Protein AF-A0A7J6SFS7-F1 (afdb_monomer)

pLDDT: mean 91.4, std 8.46, range [44.56, 98.5]

Foldseek 3Di:
DCVVQWDPQVCVWLVDPVQVVVVVVVQCVQWPVPDDLAPDDPDFIFGRDDWDPDVVTAAWDWHQTVPGPGTDIDGLLLVCCSTGNDPVLNVLQVVDPPDQFQFCVRDRRGNRNVRGDSDDPDD

Secondary structure (DSSP, 8-state):
-GGGGS-HHHHHHH-SHHHHHHHHHHHHHTS-TT--TTTS-SS--B--S-B-SSSS--BEEEEEPTT-SSEEEEEHHHHHHHHHS-HHHHHHHTTS-SSPPPBTTS-TTB--GGGB--S----

Organism: Perkinsus olseni (NCBI:txid32597)

Radius of gyration: 13.83 Å; Cα contacts (8 Å, |Δi|>4): 172; chains: 1; bounding box: 41×30×31 Å

Sequence (123 aa):
SWEQYVHPRAREFFQTHDRLTESLMSIARNIHYTDDPILGGDSCVYWYGDVTKDVPEQAALRLVKPGEDVESVTYVNRLLAFIFATDESFEKLMRLPKEPFKMVCGDQLCVNLKHIGAEPSYR

Structure (mmCIF, N/CA/C/O backbone):
data_AF-A0A7J6SFS7-F1
#
_entry.id   AF-A0A7J6SFS7-F1
#
loop_
_atom_site.group_PDB
_atom_site.id
_atom_site.type_symbol
_atom_site.label_atom_id
_atom_site.label_alt_id
_atom_site.label_comp_id
_atom_site.label_asym_id
_atom_site.label_entity_id
_atom_site.label_seq_id
_atom_site.pdbx_PDB_ins_code
_atom_site.Cartn_x
_atom_site.Cartn_y
_atom_site.Cartn_z
_atom_site.occupancy
_atom_site.B_iso_or_equiv
_atom_site.auth_seq_id
_atom_site.auth_comp_id
_atom_site.auth_asym_id
_atom_site.auth_atom_id
_atom_site.pdbx_PDB_model_num
ATOM 1 N N . SER A 1 1 ? -13.986 -15.834 -0.392 1.00 73.44 1 SER A N 1
ATOM 2 C CA . SER A 1 1 ? -14.204 -14.383 -0.233 1.00 73.44 1 SER A CA 1
ATOM 3 C C . SER A 1 1 ? -12.889 -13.723 0.150 1.00 73.44 1 SER A C 1
ATOM 5 O O . SER A 1 1 ? -12.086 -14.399 0.783 1.00 73.44 1 SER A O 1
ATOM 7 N N . TRP A 1 2 ? -12.626 -12.465 -0.223 1.00 81.94 2 TRP A N 1
ATOM 8 C CA . TRP A 1 2 ? -11.346 -11.790 0.063 1.00 81.94 2 TRP A CA 1
ATOM 9 C C . TRP A 1 2 ? -11.121 -11.542 1.565 1.00 81.94 2 TRP A C 1
ATOM 11 O O . TRP A 1 2 ? -9.978 -11.484 2.014 1.00 81.94 2 TRP A O 1
ATOM 21 N N . GLU A 1 3 ? -12.192 -11.479 2.367 1.00 86.56 3 GLU A N 1
ATOM 22 C CA . GLU A 1 3 ? -12.094 -11.192 3.805 1.00 86.56 3 GLU A CA 1
ATOM 23 C C . GLU A 1 3 ? -11.262 -12.223 4.573 1.00 86.56 3 GLU A C 1
ATOM 25 O O . GLU A 1 3 ? -10.700 -11.896 5.616 1.00 86.56 3 GLU A O 1
ATOM 30 N N . GLN A 1 4 ? -11.163 -13.462 4.077 1.00 88.38 4 GLN A N 1
ATOM 31 C CA . GLN A 1 4 ? -10.375 -14.524 4.713 1.00 88.38 4 GLN A CA 1
ATOM 32 C C . GLN A 1 4 ? -8.863 -14.257 4.679 1.00 88.38 4 GLN A C 1
ATOM 34 O O . GLN A 1 4 ? -8.133 -14.832 5.478 1.00 88.38 4 GLN A O 1
ATOM 39 N N . TYR A 1 5 ? -8.404 -13.388 3.773 1.00 89.50 5 TYR A N 1
ATOM 40 C CA . TYR A 1 5 ? -6.999 -12.990 3.662 1.00 89.50 5 TYR A CA 1
ATOM 41 C C . TYR A 1 5 ? -6.671 -11.761 4.517 1.00 89.50 5 TYR A C 1
ATOM 43 O O . TYR A 1 5 ? -5.504 -11.435 4.705 1.00 89.50 5 TYR A O 1
ATOM 51 N N . VAL A 1 6 ? -7.689 -11.079 5.050 1.00 93.50 6 VAL A N 1
ATOM 52 C CA . VAL A 1 6 ? -7.512 -9.916 5.923 1.00 93.50 6 VAL A CA 1
ATOM 53 C C . VAL A 1 6 ? -7.037 -10.376 7.293 1.00 93.50 6 VAL A C 1
ATOM 55 O O . VAL A 1 6 ? -7.722 -11.143 7.976 1.00 93.50 6 VAL A O 1
ATOM 58 N N . HIS A 1 7 ? -5.910 -9.831 7.734 1.00 94.88 7 HIS A N 1
ATOM 59 C CA . HIS A 1 7 ? -5.369 -10.101 9.054 1.00 94.88 7 HIS A CA 1
ATOM 60 C C . HIS A 1 7 ? -6.279 -9.550 10.175 1.00 94.88 7 HIS A C 1
ATOM 62 O O . HIS A 1 7 ? -6.796 -8.434 10.039 1.00 94.88 7 HIS A O 1
ATOM 68 N N . PRO A 1 8 ? -6.441 -10.245 11.324 1.00 93.75 8 PRO A N 1
ATOM 69 C CA . PRO A 1 8 ? -7.231 -9.754 12.461 1.00 93.75 8 PRO A CA 1
ATOM 70 C C . PRO A 1 8 ? -6.897 -8.318 12.894 1.00 93.75 8 PRO A C 1
ATOM 72 O O . PRO A 1 8 ? -7.808 -7.515 13.088 1.00 93.75 8 PRO A O 1
ATOM 75 N N . ARG A 1 9 ? -5.604 -7.953 12.907 1.00 94.25 9 ARG A N 1
ATOM 76 C CA . ARG A 1 9 ? -5.127 -6.586 13.219 1.00 94.25 9 ARG A CA 1
ATOM 77 C C . ARG A 1 9 ? -5.791 -5.495 12.377 1.00 94.25 9 ARG A C 1
ATOM 79 O O . ARG A 1 9 ? -6.046 -4.400 12.865 1.00 94.25 9 ARG A O 1
ATOM 86 N N . ALA A 1 10 ? -6.077 -5.786 11.108 1.00 93.56 10 ALA A N 1
ATOM 87 C CA . ALA A 1 10 ? -6.728 -4.828 10.232 1.00 93.56 10 ALA A CA 1
ATOM 88 C C . ALA A 1 10 ? -8.207 -4.686 10.580 1.00 93.56 10 ALA A C 1
ATOM 90 O O . ALA A 1 10 ? -8.716 -3.573 10.606 1.00 93.56 10 ALA A O 1
ATOM 91 N N . ARG A 1 11 ? -8.892 -5.782 10.922 1.00 91.38 11 ARG A N 1
ATOM 92 C CA . ARG A 1 11 ? -10.296 -5.725 11.359 1.00 91.38 11 ARG A CA 1
ATOM 93 C C . ARG A 1 11 ? -10.448 -4.912 12.645 1.00 91.38 11 ARG A C 1
ATOM 95 O O . ARG A 1 11 ? -11.357 -4.094 12.737 1.00 91.38 11 ARG A O 1
ATOM 102 N N . GLU A 1 12 ? -9.531 -5.093 13.593 1.00 91.25 12 GLU A N 1
ATOM 103 C CA . GLU A 1 12 ? -9.484 -4.312 14.835 1.00 91.25 12 GLU A CA 1
ATOM 104 C C . GLU A 1 12 ? -9.223 -2.826 14.569 1.00 91.25 12 GLU A C 1
ATOM 106 O O . GLU A 1 12 ? -9.891 -1.969 15.144 1.00 91.25 12 GLU A O 1
ATOM 111 N N . PHE A 1 13 ? -8.297 -2.516 13.658 1.00 90.81 13 PHE A N 1
ATOM 112 C CA . PHE A 1 13 ? -7.984 -1.140 13.285 1.00 90.81 13 PHE A CA 1
ATOM 113 C C . PHE A 1 13 ? -9.146 -0.463 12.559 1.00 90.81 13 PHE A C 1
ATOM 115 O O . PHE A 1 13 ? -9.601 0.584 12.993 1.00 90.81 13 PHE A O 1
ATOM 122 N N . PHE A 1 14 ? -9.675 -1.045 11.483 1.00 90.94 14 PHE A N 1
ATOM 123 C CA . PHE A 1 14 ? -10.733 -0.401 10.698 1.00 90.94 14 PHE A CA 1
ATOM 124 C C . PHE A 1 14 ? -12.087 -0.350 11.412 1.00 90.94 14 PHE A C 1
ATOM 126 O O . PHE A 1 14 ? -12.927 0.462 11.025 1.00 90.94 14 PHE A O 1
ATOM 133 N N . GLN A 1 15 ? -12.278 -1.159 12.464 1.00 87.50 15 GLN A N 1
ATOM 134 C CA . GLN A 1 15 ? -13.473 -1.275 13.314 1.00 87.50 15 GLN A CA 1
ATOM 135 C C . GLN A 1 15 ? -14.724 -1.800 12.597 1.00 87.50 15 GLN A C 1
ATOM 137 O O . GLN A 1 15 ? -15.460 -2.605 13.163 1.00 87.50 15 GLN A O 1
ATOM 142 N N . THR A 1 16 ? -14.974 -1.370 11.359 1.00 89.06 16 THR A N 1
ATOM 143 C CA . THR A 1 16 ? -16.116 -1.779 10.540 1.00 89.06 16 THR A CA 1
ATOM 144 C C . THR A 1 16 ? -15.661 -2.360 9.206 1.00 89.06 16 THR A C 1
ATOM 146 O O . THR A 1 16 ? -14.617 -2.000 8.656 1.00 89.06 16 THR A O 1
ATOM 149 N N . HIS A 1 17 ? -16.474 -3.272 8.671 1.00 90.38 17 HIS A N 1
ATOM 150 C CA . HIS A 1 17 ? -16.242 -3.869 7.358 1.00 90.38 17 HIS A CA 1
ATOM 151 C C . HIS A 1 17 ? -16.254 -2.814 6.241 1.00 90.38 17 HIS A C 1
ATOM 153 O O . HIS A 1 17 ? -15.412 -2.872 5.346 1.00 90.38 17 HIS A O 1
ATOM 159 N N . ASP A 1 18 ? -17.145 -1.824 6.329 1.00 91.12 18 ASP A N 1
ATOM 160 C CA . ASP A 1 18 ? -17.287 -0.776 5.315 1.00 91.12 18 ASP A CA 1
ATOM 161 C C . ASP A 1 18 ? -16.020 0.078 5.197 1.00 91.12 18 ASP A C 1
ATOM 163 O O . ASP A 1 18 ? -15.523 0.270 4.094 1.00 91.12 18 ASP A O 1
ATOM 167 N N . ARG A 1 19 ? -15.406 0.486 6.317 1.00 90.19 19 ARG A N 1
ATOM 168 C CA . ARG A 1 19 ? -14.167 1.290 6.304 1.00 90.19 19 ARG A CA 1
ATOM 169 C C . ARG A 1 19 ? -12.979 0.551 5.689 1.00 90.19 19 ARG A C 1
ATOM 171 O O . ARG A 1 19 ? -12.191 1.132 4.936 1.00 90.19 19 ARG A O 1
ATOM 178 N N . LEU A 1 20 ? -12.838 -0.739 6.004 1.00 92.69 20 LEU A N 1
ATOM 179 C CA . LEU A 1 20 ? -11.826 -1.587 5.373 1.00 92.69 20 LEU A CA 1
ATOM 180 C C . LEU A 1 20 ? -12.105 -1.719 3.871 1.00 92.69 20 LEU A C 1
ATOM 182 O O . LEU A 1 20 ? -11.198 -1.568 3.056 1.00 92.69 20 LEU A O 1
ATOM 186 N N . THR A 1 21 ? -13.361 -1.970 3.510 1.00 93.06 21 THR A N 1
ATOM 187 C CA . THR A 1 21 ? -13.789 -2.142 2.120 1.00 93.06 21 THR A CA 1
ATOM 188 C C . THR A 1 21 ? -13.568 -0.875 1.303 1.00 93.06 21 THR A C 1
ATOM 190 O O . THR A 1 21 ? -13.026 -0.958 0.208 1.00 93.06 21 THR A O 1
ATOM 193 N N . GLU A 1 22 ? -13.888 0.303 1.834 1.00 91.62 22 GLU A N 1
ATOM 194 C CA . GLU A 1 22 ? -13.616 1.597 1.198 1.00 91.62 22 GLU A CA 1
ATOM 195 C C . GLU A 1 22 ? -12.120 1.796 0.931 1.00 91.62 22 GLU A C 1
ATOM 197 O O . GLU A 1 22 ? -11.732 2.202 -0.167 1.00 91.62 22 GLU A O 1
ATOM 202 N N . SER A 1 23 ? -11.272 1.435 1.899 1.00 91.62 23 SER A N 1
ATOM 203 C CA . SER A 1 23 ? -9.814 1.509 1.750 1.00 91.62 23 SER A CA 1
ATOM 204 C C . SER A 1 23 ? -9.311 0.573 0.646 1.00 91.62 23 SER A C 1
ATOM 206 O O . SER A 1 23 ? -8.511 0.976 -0.197 1.00 91.62 23 SER A O 1
ATOM 208 N N . LEU A 1 24 ? -9.817 -0.663 0.596 1.00 94.25 24 LEU A N 1
ATOM 209 C CA . LEU A 1 24 ? -9.464 -1.631 -0.446 1.00 94.25 24 LEU A CA 1
ATOM 210 C C . LEU A 1 24 ? -10.015 -1.237 -1.821 1.00 94.25 24 LEU A C 1
ATOM 212 O O . LEU A 1 24 ? -9.323 -1.393 -2.823 1.00 94.25 24 LEU A O 1
ATOM 216 N N . MET A 1 25 ? -11.221 -0.669 -1.880 1.00 94.38 25 MET A N 1
ATOM 217 C CA . MET A 1 25 ? -11.795 -0.122 -3.109 1.00 94.38 25 MET A CA 1
ATOM 218 C C . MET A 1 25 ? -10.978 1.057 -3.633 1.00 94.38 25 MET A C 1
ATOM 220 O O . MET A 1 25 ? -10.813 1.186 -4.844 1.00 94.38 25 MET A O 1
ATOM 224 N N . SER A 1 26 ? -10.454 1.910 -2.748 1.00 94.06 26 SER A N 1
ATOM 225 C CA . SER A 1 26 ? -9.540 2.988 -3.134 1.00 94.06 26 SER A CA 1
ATOM 226 C C . SER A 1 26 ? -8.283 2.435 -3.807 1.00 94.06 26 SER A C 1
ATOM 228 O O . SER A 1 26 ? -7.879 2.939 -4.854 1.00 94.06 26 SER A O 1
ATOM 230 N N . ILE A 1 27 ? -7.720 1.339 -3.280 1.00 95.88 27 ILE A N 1
ATOM 231 C CA . ILE A 1 27 ? -6.575 0.671 -3.909 1.00 95.88 27 ILE A CA 1
ATOM 232 C C . ILE A 1 27 ? -6.965 0.089 -5.274 1.00 95.88 27 ILE A C 1
ATOM 234 O O . ILE A 1 27 ? -6.322 0.387 -6.277 1.00 95.88 27 ILE A O 1
ATOM 238 N N . ALA A 1 28 ? -8.047 -0.691 -5.327 1.00 96.00 28 ALA A N 1
ATOM 239 C CA . ALA A 1 28 ? -8.488 -1.385 -6.537 1.00 96.00 28 ALA A CA 1
ATOM 240 C C . ALA A 1 28 ? -8.832 -0.436 -7.702 1.00 96.00 28 ALA A C 1
ATOM 242 O O 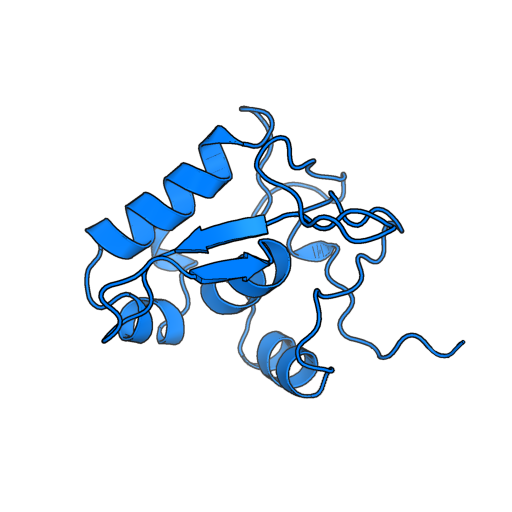. ALA A 1 28 ? -8.640 -0.788 -8.860 1.00 96.00 28 ALA A O 1
ATOM 243 N N . ARG A 1 29 ? -9.325 0.776 -7.413 1.00 97.12 29 ARG A N 1
ATOM 244 C CA . ARG A 1 29 ? -9.642 1.792 -8.437 1.00 97.12 29 ARG A CA 1
ATOM 245 C C . ARG A 1 29 ? -8.412 2.437 -9.074 1.00 97.12 29 ARG A C 1
ATOM 247 O O . ARG A 1 29 ? -8.546 3.055 -10.123 1.00 97.12 29 ARG A O 1
ATOM 254 N N . ASN A 1 30 ? -7.254 2.327 -8.433 1.00 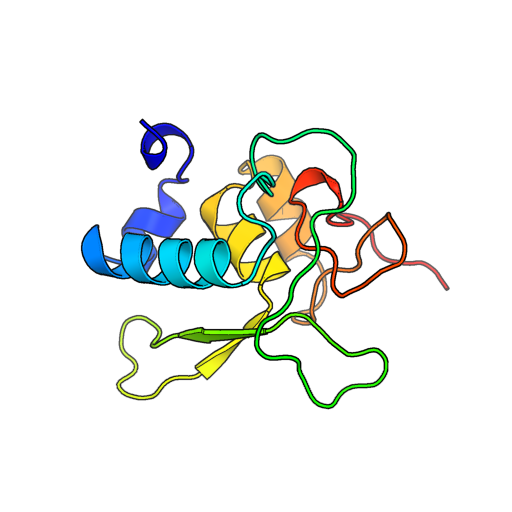98.00 30 ASN A N 1
ATOM 255 C CA . ASN A 1 30 ? -6.027 3.030 -8.804 1.00 98.00 30 ASN A CA 1
ATOM 256 C C . ASN A 1 30 ? -4.909 2.067 -9.239 1.00 98.00 30 ASN A C 1
ATOM 258 O O . ASN A 1 30 ? -3.733 2.424 -9.223 1.00 98.00 30 ASN A O 1
ATOM 262 N N . ILE A 1 31 ? -5.279 0.853 -9.637 1.00 98.19 31 ILE A N 1
ATOM 263 C CA . ILE A 1 31 ? -4.418 -0.135 -10.294 1.00 98.19 31 ILE A CA 1
ATOM 264 C C . ILE A 1 31 ? -5.098 -0.593 -11.590 1.00 98.19 31 ILE A C 1
ATOM 266 O O . ILE A 1 31 ? -6.261 -0.261 -11.841 1.00 98.19 31 ILE A O 1
ATOM 270 N N . HIS A 1 32 ? -4.401 -1.358 -12.429 1.00 97.62 32 HIS A N 1
ATOM 271 C CA . HIS A 1 32 ? -5.041 -1.937 -13.606 1.00 97.62 32 HIS A CA 1
ATOM 272 C C . HIS A 1 32 ? -6.104 -2.973 -13.189 1.00 97.62 32 HIS A C 1
ATOM 274 O O . HIS A 1 32 ? -5.892 -3.764 -12.276 1.00 97.62 32 HIS A O 1
ATOM 280 N N . TYR A 1 33 ? -7.252 -2.997 -13.872 1.00 95.44 33 TYR A N 1
ATOM 281 C CA . TYR A 1 33 ? -8.430 -3.789 -13.470 1.00 95.44 33 TYR A CA 1
ATOM 282 C C . TYR A 1 33 ? -8.229 -5.315 -13.506 1.00 95.44 33 TYR A C 1
ATOM 284 O O . TYR A 1 33 ? -9.057 -6.056 -12.978 1.00 95.44 33 TYR A O 1
ATOM 292 N N . THR A 1 34 ? -7.172 -5.789 -14.168 1.00 95.31 34 THR A N 1
ATOM 293 C CA . THR A 1 34 ? -6.785 -7.209 -14.204 1.00 95.31 34 THR A CA 1
ATOM 294 C C . THR A 1 34 ? -5.725 -7.569 -13.173 1.00 95.31 34 THR A C 1
ATOM 296 O O . THR A 1 34 ? -5.402 -8.747 -13.038 1.00 95.31 34 THR A O 1
ATOM 299 N N . ASP A 1 35 ? -5.141 -6.576 -12.508 1.00 97.19 35 ASP A N 1
ATOM 300 C CA . ASP A 1 35 ? -4.041 -6.792 -11.584 1.00 97.19 35 ASP A CA 1
ATOM 301 C C . ASP A 1 35 ? -4.571 -7.088 -10.184 1.00 97.19 35 ASP A C 1
ATOM 303 O O . ASP A 1 35 ? -5.568 -6.527 -9.729 1.00 97.19 35 ASP A O 1
ATOM 307 N N . ASP A 1 36 ? -3.854 -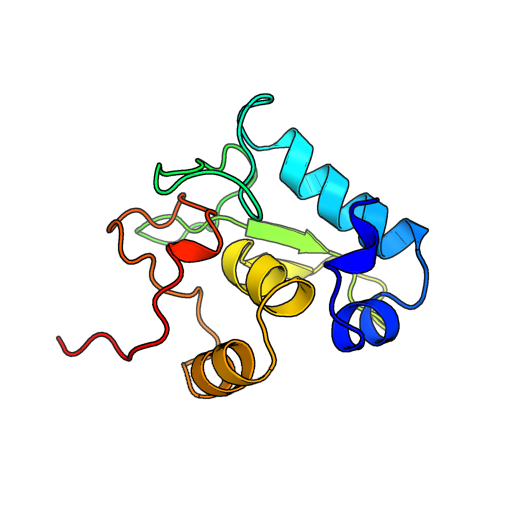7.956 -9.478 1.00 95.88 36 ASP A N 1
ATOM 308 C CA . ASP A 1 36 ? -4.114 -8.272 -8.080 1.00 95.88 36 ASP A CA 1
ATOM 309 C C . ASP A 1 36 ? -2.808 -8.095 -7.287 1.00 95.88 36 ASP A C 1
ATOM 311 O O . ASP A 1 36 ? -1.876 -8.888 -7.455 1.00 95.88 36 ASP A O 1
ATOM 315 N N . PRO A 1 37 ? -2.697 -7.067 -6.424 1.00 96.56 37 PRO A N 1
ATOM 316 C CA . PRO A 1 37 ? -1.483 -6.804 -5.660 1.00 96.56 37 PRO A CA 1
ATOM 317 C C . PRO A 1 37 ? -1.283 -7.770 -4.485 1.00 96.56 37 PRO A C 1
ATOM 319 O O . PRO A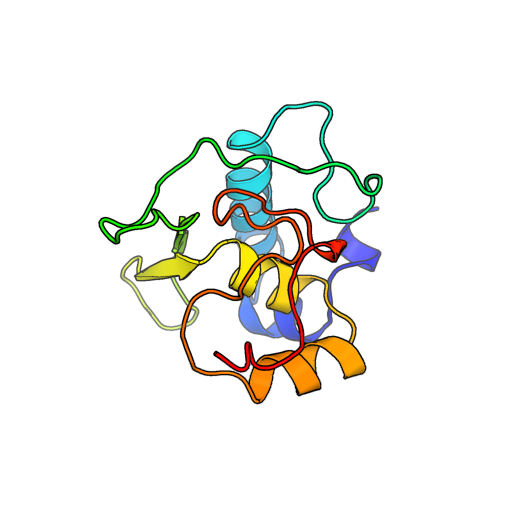 1 37 ? -0.263 -7.680 -3.806 1.00 96.56 37 PRO A O 1
ATOM 322 N N . ILE A 1 38 ? -2.241 -8.659 -4.204 1.00 95.12 38 ILE A N 1
ATOM 323 C CA . ILE A 1 38 ? -2.252 -9.547 -3.035 1.00 95.12 38 ILE A CA 1
ATOM 324 C C . ILE A 1 38 ? -2.052 -10.999 -3.477 1.00 95.12 38 ILE A C 1
ATOM 326 O O . ILE A 1 38 ? -1.136 -11.672 -3.005 1.00 95.12 38 ILE A O 1
ATOM 330 N N . LEU A 1 39 ? -2.913 -11.486 -4.374 1.00 93.44 39 LEU A N 1
ATOM 331 C CA . LEU A 1 39 ? -2.952 -12.878 -4.837 1.00 93.44 39 LEU A CA 1
ATOM 332 C C . LEU A 1 39 ? -2.437 -13.054 -6.270 1.00 93.44 39 LEU A C 1
ATOM 334 O O . LEU A 1 39 ? -2.388 -14.182 -6.762 1.00 93.44 39 LEU A O 1
ATOM 338 N N . GLY A 1 40 ? -2.049 -11.964 -6.936 1.00 90.38 40 GLY A N 1
ATOM 339 C CA . GLY A 1 40 ? -1.517 -11.999 -8.291 1.00 90.38 40 GLY A CA 1
ATOM 340 C C . GLY A 1 40 ? -0.153 -12.685 -8.415 1.00 90.38 40 GLY A C 1
ATOM 341 O O . GLY A 1 40 ? 0.417 -13.251 -7.471 1.00 90.38 40 GLY A O 1
ATOM 342 N N . GLY A 1 41 ? 0.374 -12.646 -9.637 1.00 92.38 41 GLY A N 1
ATOM 343 C CA . GLY A 1 41 ? 1.686 -13.195 -9.972 1.00 92.38 41 GLY A CA 1
ATOM 344 C C . GLY A 1 41 ? 2.856 -12.375 -9.419 1.00 92.38 41 GLY A C 1
ATOM 345 O O . GLY A 1 41 ? 2.696 -11.490 -8.581 1.00 92.38 41 GLY A O 1
ATOM 346 N N . ASP A 1 42 ? 4.046 -12.662 -9.941 1.00 94.19 42 ASP A N 1
ATOM 347 C CA . ASP A 1 42 ? 5.297 -11.978 -9.574 1.00 94.19 42 ASP A CA 1
ATOM 348 C C . ASP A 1 42 ? 5.610 -10.797 -10.518 1.00 94.19 42 ASP A C 1
ATOM 350 O O . ASP A 1 42 ? 6.736 -10.316 -10.619 1.00 94.19 42 ASP A O 1
ATOM 354 N N . SER A 1 43 ? 4.611 -10.342 -11.277 1.00 97.06 43 SER A N 1
ATOM 355 C CA . SER A 1 43 ? 4.704 -9.126 -12.084 1.00 97.06 43 SER A CA 1
ATOM 356 C C . SER A 1 43 ? 4.429 -7.894 -11.221 1.00 97.06 43 SER A C 1
ATOM 358 O O . SER A 1 43 ? 3.690 -7.954 -10.236 1.00 97.06 43 SER A O 1
ATOM 360 N N . CYS A 1 44 ? 5.028 -6.757 -11.583 1.00 98.25 44 CYS A N 1
ATOM 361 C CA . CYS A 1 44 ? 4.709 -5.488 -10.936 1.00 98.25 44 CYS A CA 1
ATOM 362 C C . CYS A 1 44 ? 3.222 -5.161 -11.102 1.00 98.25 44 CYS A C 1
ATOM 364 O O . CYS A 1 44 ? 2.663 -5.351 -12.178 1.00 98.25 44 CYS A O 1
ATOM 366 N N . VAL A 1 45 ? 2.624 -4.626 -10.039 1.00 98.50 45 VAL A N 1
ATOM 367 C CA . VAL A 1 45 ? 1.283 -4.035 -10.060 1.00 98.50 45 VAL A CA 1
ATOM 368 C C . VAL A 1 45 ? 1.465 -2.549 -9.828 1.00 98.50 45 VAL A C 1
ATOM 370 O O . VAL A 1 45 ? 1.963 -2.165 -8.770 1.00 98.50 45 VAL A O 1
ATOM 373 N N . TYR A 1 46 ? 1.137 -1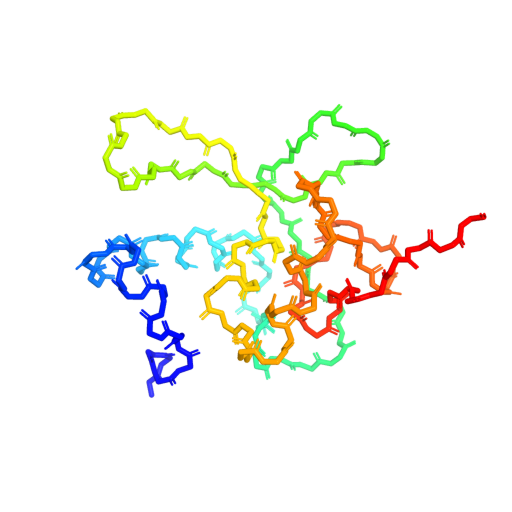.730 -10.821 1.00 98.25 46 TYR A N 1
ATOM 374 C CA . TYR A 1 46 ? 1.452 -0.305 -10.799 1.00 98.25 46 TYR A CA 1
ATOM 375 C C . TYR A 1 46 ? 0.319 0.529 -10.212 1.00 98.25 46 TYR A C 1
ATOM 377 O O . TYR A 1 46 ? -0.857 0.314 -10.501 1.00 98.25 46 TYR A O 1
ATOM 385 N N . TRP A 1 47 ? 0.710 1.497 -9.391 1.00 98.38 47 TRP A N 1
ATOM 386 C CA . TRP A 1 47 ? -0.156 2.518 -8.829 1.00 98.38 47 TRP A CA 1
ATOM 387 C C . TRP A 1 47 ? -0.357 3.681 -9.801 1.00 98.38 47 TRP A C 1
ATOM 389 O O . TRP A 1 47 ? 0.608 4.211 -10.350 1.00 98.38 47 TRP A O 1
ATOM 399 N N . TYR A 1 48 ? -1.606 4.115 -9.950 1.00 97.94 48 TYR A N 1
ATOM 400 C CA . TYR A 1 48 ? -2.016 5.237 -10.802 1.00 97.94 48 TYR A CA 1
ATOM 401 C C . TYR A 1 48 ? -2.787 6.325 -10.039 1.00 97.94 48 TYR A C 1
ATOM 403 O O . TYR A 1 48 ? -3.375 7.210 -10.658 1.00 97.94 48 TYR A O 1
ATOM 411 N N . GLY A 1 49 ? -2.822 6.242 -8.707 1.00 96.69 49 GLY A N 1
ATOM 412 C CA . GLY A 1 49 ? -3.478 7.226 -7.847 1.00 96.69 49 GLY A CA 1
ATOM 413 C C . GLY A 1 49 ? -2.523 8.308 -7.339 1.00 96.69 49 GLY A C 1
ATOM 414 O O . GLY A 1 49 ? -1.499 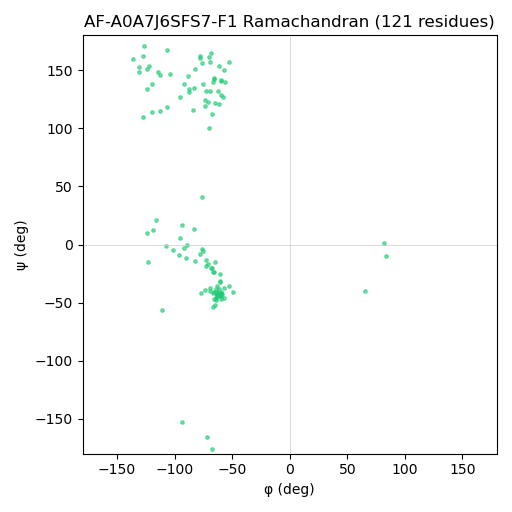8.604 -7.952 1.00 96.69 49 GLY A O 1
ATOM 415 N N . ASP A 1 50 ? -2.844 8.873 -6.174 1.00 96.62 50 ASP A N 1
ATOM 416 C CA . ASP A 1 50 ? -2.045 9.928 -5.544 1.00 96.62 50 ASP A CA 1
ATOM 417 C C . ASP A 1 50 ? -0.610 9.474 -5.235 1.00 96.62 50 ASP A C 1
ATOM 419 O O . ASP A 1 50 ? -0.364 8.361 -4.765 1.00 96.62 50 ASP A O 1
ATOM 423 N N . VAL A 1 51 ? 0.349 10.375 -5.429 1.00 97.06 51 VAL A N 1
ATOM 424 C CA . VAL A 1 51 ? 1.753 10.161 -5.069 1.00 97.06 51 VAL A CA 1
ATOM 425 C C . VAL A 1 51 ? 2.235 11.228 -4.094 1.00 97.06 51 VAL A C 1
ATOM 427 O O . VAL A 1 51 ? 1.708 12.345 -4.050 1.00 97.06 51 VAL A O 1
ATOM 430 N N . THR A 1 52 ? 3.243 10.902 -3.285 1.00 94.44 52 THR A N 1
ATOM 431 C CA . THR A 1 52 ? 3.939 11.936 -2.510 1.00 94.44 52 THR A CA 1
ATOM 432 C C . THR A 1 52 ? 4.781 12.833 -3.413 1.00 94.44 52 THR A C 1
ATOM 434 O O . THR A 1 52 ? 5.116 12.479 -4.538 1.00 94.44 52 THR A O 1
ATOM 437 N N . LYS A 1 53 ? 5.151 14.013 -2.903 1.00 91.31 53 LYS A N 1
ATOM 438 C CA . LYS A 1 53 ? 6.014 14.979 -3.608 1.00 91.31 53 LYS A CA 1
ATOM 439 C C . LYS A 1 53 ? 7.514 14.674 -3.457 1.00 91.31 53 LYS A C 1
ATOM 441 O O . LYS A 1 53 ? 8.339 15.549 -3.714 1.00 91.31 53 LYS A O 1
ATOM 446 N N . ASP A 1 54 ? 7.857 13.481 -2.980 1.00 88.56 54 ASP A N 1
ATOM 447 C CA . ASP A 1 54 ? 9.242 13.050 -2.793 1.00 88.56 54 ASP A CA 1
ATOM 448 C C . ASP A 1 54 ? 9.872 12.639 -4.130 1.00 88.56 54 ASP A C 1
ATOM 450 O O . ASP A 1 54 ? 9.175 12.365 -5.105 1.00 88.56 54 ASP A O 1
ATOM 454 N N . VAL A 1 55 ? 11.205 12.571 -4.175 1.00 84.12 55 VAL A N 1
ATOM 455 C CA . VAL A 1 55 ? 11.947 12.036 -5.325 1.00 84.12 55 VAL A CA 1
ATOM 456 C C . VAL A 1 55 ? 12.778 10.833 -4.858 1.00 84.12 55 VAL A C 1
ATOM 458 O O . VAL A 1 55 ? 13.718 11.019 -4.080 1.00 84.12 55 VAL A O 1
ATOM 461 N N . PRO A 1 56 ? 12.485 9.600 -5.317 1.00 89.38 56 PRO A N 1
ATOM 462 C CA . PRO A 1 56 ? 11.386 9.232 -6.217 1.00 89.38 56 PRO A CA 1
ATOM 463 C C . PRO A 1 56 ? 10.007 9.357 -5.551 1.00 89.38 56 PRO A C 1
ATOM 465 O O . PRO A 1 56 ? 9.896 9.256 -4.327 1.00 89.38 56 PRO A O 1
ATOM 468 N N . GLU A 1 57 ? 8.971 9.519 -6.375 1.00 95.25 57 GLU A N 1
ATOM 469 C CA . GLU A 1 57 ? 7.567 9.520 -5.950 1.00 95.25 57 GLU A CA 1
ATOM 470 C C . GLU A 1 57 ? 7.200 8.213 -5.227 1.00 95.25 57 GLU A C 1
ATOM 472 O O . GLU A 1 57 ? 7.777 7.154 -5.490 1.00 95.25 57 GLU A O 1
ATOM 477 N N . GLN A 1 58 ? 6.246 8.288 -4.296 1.00 96.94 58 GLN A N 1
ATOM 478 C CA . GLN A 1 58 ? 5.786 7.148 -3.495 1.00 96.94 58 GLN A CA 1
ATOM 479 C C . GLN A 1 58 ? 4.278 6.976 -3.646 1.00 96.94 58 GLN A C 1
ATOM 481 O O . GLN A 1 58 ? 3.542 7.953 -3.503 1.00 96.94 58 GLN A O 1
ATOM 486 N N . ALA A 1 59 ? 3.811 5.743 -3.864 1.00 97.56 59 ALA A N 1
ATOM 487 C CA . ALA A 1 59 ? 2.382 5.439 -3.917 1.00 97.56 59 ALA A CA 1
ATOM 488 C C . ALA A 1 59 ? 1.698 5.768 -2.579 1.00 97.56 59 ALA A C 1
ATOM 490 O O . ALA A 1 59 ? 2.049 5.212 -1.528 1.00 97.56 59 ALA A O 1
ATOM 491 N N . ALA A 1 60 ? 0.705 6.655 -2.616 1.00 96.69 60 ALA A N 1
ATOM 492 C CA . ALA A 1 60 ? 0.053 7.192 -1.433 1.00 96.69 60 ALA A CA 1
ATOM 493 C C . ALA A 1 60 ? -1.476 7.123 -1.530 1.00 96.69 60 ALA A C 1
ATOM 495 O O . ALA A 1 60 ? -2.059 7.164 -2.608 1.00 96.69 60 ALA A O 1
ATOM 496 N N . LEU A 1 61 ? -2.137 7.048 -0.377 1.00 94.25 61 LEU A N 1
ATOM 497 C CA . LEU A 1 61 ? -3.577 7.255 -0.269 1.00 94.25 61 LEU A CA 1
ATOM 498 C C . LEU A 1 61 ? -3.901 8.126 0.943 1.00 94.25 61 LEU A C 1
ATOM 500 O O . LEU A 1 61 ? -3.123 8.216 1.896 1.00 94.25 61 LEU A O 1
ATOM 504 N N . ARG A 1 62 ? -5.085 8.725 0.925 1.00 91.06 62 ARG A N 1
ATOM 505 C CA . ARG A 1 62 ? -5.657 9.422 2.074 1.00 91.06 62 ARG A CA 1
ATOM 506 C C . ARG A 1 62 ? -6.575 8.463 2.820 1.00 91.06 62 ARG A C 1
ATOM 508 O O . ARG A 1 62 ? -7.447 7.856 2.204 1.00 91.06 62 ARG A O 1
ATOM 515 N N . LEU A 1 63 ? -6.365 8.307 4.126 1.00 86.56 63 LEU A N 1
ATOM 516 C CA . LEU A 1 63 ? -7.319 7.625 4.999 1.00 86.56 63 LEU A CA 1
ATOM 517 C C . LEU A 1 63 ? -7.609 8.457 6.240 1.00 86.56 63 LEU A C 1
ATOM 519 O O . LEU A 1 63 ? -6.720 9.112 6.779 1.00 86.56 63 LEU A O 1
ATOM 523 N N . VAL A 1 64 ? -8.826 8.340 6.755 1.00 84.31 64 VAL A N 1
ATOM 524 C CA . VAL A 1 64 ? -9.142 8.762 8.120 1.00 84.31 64 VAL A CA 1
ATOM 525 C C . VAL A 1 64 ? -8.771 7.615 9.054 1.00 84.31 64 VAL A C 1
ATOM 527 O O . VAL A 1 64 ? -9.323 6.516 8.945 1.00 84.31 64 VAL A O 1
ATOM 530 N N . LYS A 1 65 ? -7.799 7.828 9.945 1.00 78.88 65 LYS A N 1
ATOM 531 C CA . LYS A 1 65 ? -7.423 6.794 10.915 1.00 78.88 65 LYS A CA 1
ATOM 532 C C . LYS A 1 65 ? -8.465 6.709 12.036 1.00 78.88 65 LYS A C 1
ATOM 534 O O . LYS A 1 65 ? -9.159 7.683 12.318 1.00 78.88 65 LYS A O 1
ATOM 539 N N . PRO A 1 66 ? -8.574 5.561 12.717 1.00 77.81 66 PRO A N 1
ATOM 540 C CA . PRO A 1 66 ? -9.473 5.412 13.854 1.00 77.81 66 PRO A CA 1
ATOM 541 C C . PRO A 1 66 ? -9.156 6.436 14.947 1.00 77.81 66 PRO A C 1
ATOM 543 O O . PRO A 1 66 ? -8.019 6.523 15.405 1.00 77.81 66 PRO A O 1
ATOM 546 N N . GLY A 1 67 ? -10.169 7.191 15.372 1.00 80.50 67 GLY A N 1
ATOM 547 C CA . GLY A 1 67 ? -10.021 8.252 16.373 1.00 80.50 67 GLY A CA 1
ATOM 548 C C . GLY A 1 67 ? -9.514 9.589 15.822 1.00 80.50 67 GLY A C 1
ATOM 549 O O . GLY A 1 67 ? -9.348 10.522 16.601 1.00 80.50 67 GLY A O 1
ATOM 550 N N . GLU A 1 68 ? -9.287 9.695 14.511 1.00 82.88 68 GLU A N 1
ATOM 551 C CA . GLU A 1 68 ? -9.022 10.956 13.819 1.00 82.88 68 GLU A CA 1
ATOM 552 C C . GLU A 1 68 ? -10.274 11.390 13.037 1.00 82.88 68 GLU A C 1
ATOM 554 O O . GLU A 1 68 ? -11.011 10.552 12.520 1.00 82.88 68 GLU A O 1
ATOM 559 N N . ASP A 1 69 ? -10.496 12.701 12.929 1.00 80.88 69 ASP A N 1
ATOM 560 C CA . ASP A 1 69 ? -11.572 13.289 12.108 1.00 80.88 69 ASP A CA 1
ATOM 561 C C . ASP A 1 69 ? -11.055 13.828 10.763 1.00 80.88 69 ASP A C 1
ATOM 563 O O . ASP A 1 69 ? -11.822 14.302 9.925 1.00 80.88 69 ASP A O 1
ATOM 567 N N . VAL A 1 70 ? -9.736 13.789 10.560 1.00 83.06 70 VAL A N 1
ATOM 568 C CA . VAL A 1 70 ? -9.057 14.363 9.397 1.00 83.06 70 VAL A CA 1
ATOM 569 C C . VAL A 1 70 ? -8.331 13.259 8.644 1.00 83.06 70 VAL A C 1
ATOM 571 O O . VAL A 1 70 ? -7.691 12.394 9.240 1.00 83.06 70 VAL A O 1
ATOM 574 N N . GLU A 1 71 ? -8.410 13.303 7.318 1.00 85.19 71 GLU A N 1
ATOM 575 C CA . GLU A 1 71 ? -7.623 12.419 6.467 1.00 85.19 71 GLU A CA 1
ATOM 576 C C . GLU A 1 71 ? -6.120 12.658 6.654 1.00 85.19 71 GLU A C 1
ATOM 578 O O . GLU A 1 71 ? -5.628 13.785 6.557 1.00 85.19 71 GLU A O 1
ATOM 583 N N . SER A 1 72 ? -5.372 11.574 6.838 1.00 88.38 72 SER A N 1
ATOM 584 C CA . SER A 1 72 ? -3.917 11.567 6.784 1.00 88.38 72 SER A CA 1
ATOM 585 C C . SER A 1 72 ? -3.421 10.775 5.577 1.00 88.38 72 SER A C 1
ATOM 587 O O . SER A 1 72 ? -4.022 9.790 5.143 1.00 88.38 72 SER A O 1
ATOM 589 N N . VAL A 1 73 ? -2.300 11.226 5.014 1.00 91.06 73 VAL A N 1
ATOM 590 C CA . VAL A 1 73 ? -1.607 10.500 3.947 1.00 91.06 73 VAL A CA 1
ATOM 591 C C . VAL A 1 73 ? -0.934 9.268 4.550 1.00 91.06 73 VAL A C 1
ATOM 593 O O . VAL A 1 73 ? -0.234 9.361 5.561 1.00 91.06 73 VAL A O 1
ATOM 596 N N . THR A 1 74 ? -1.125 8.114 3.920 1.00 92.94 74 THR A N 1
ATOM 597 C CA . THR A 1 74 ? -0.370 6.889 4.192 1.00 92.94 74 THR A CA 1
ATOM 598 C C . THR A 1 74 ? 0.212 6.326 2.901 1.00 92.94 74 THR A C 1
ATOM 600 O O . THR A 1 74 ? -0.248 6.644 1.805 1.00 92.94 74 THR A O 1
ATOM 603 N N . TYR A 1 75 ? 1.203 5.450 3.031 1.00 95.75 75 TYR A N 1
ATOM 604 C CA . TYR A 1 75 ? 1.812 4.753 1.902 1.00 95.75 75 TYR A CA 1
ATOM 605 C C . TYR A 1 75 ? 1.043 3.472 1.585 1.00 95.75 75 TYR A C 1
ATOM 607 O O . TYR A 1 75 ? 0.747 2.682 2.489 1.00 95.75 75 TYR A O 1
ATOM 615 N N . VAL A 1 76 ? 0.761 3.237 0.302 1.00 97.06 76 VAL A N 1
ATOM 616 C CA . VAL A 1 76 ? -0.034 2.081 -0.146 1.00 97.06 76 VAL A CA 1
ATOM 617 C C . VAL A 1 76 ? 0.648 0.766 0.239 1.00 97.06 76 VAL A C 1
ATOM 619 O O . VAL A 1 76 ? -0.001 -0.129 0.778 1.00 97.06 76 VAL A O 1
ATOM 622 N N . ASN A 1 77 ? 1.970 0.665 0.065 1.00 96.81 77 ASN A N 1
ATOM 623 C CA . ASN A 1 77 ? 2.716 -0.543 0.429 1.00 96.81 77 ASN A CA 1
ATOM 624 C C . ASN A 1 77 ? 2.670 -0.846 1.940 1.00 96.81 77 ASN A C 1
ATOM 626 O O . ASN A 1 77 ? 2.543 -2.004 2.337 1.00 96.81 77 ASN A O 1
ATOM 630 N N . ARG A 1 78 ? 2.679 0.183 2.798 1.00 95.62 78 ARG A N 1
ATOM 631 C CA . ARG A 1 78 ? 2.532 0.015 4.248 1.00 95.62 78 ARG A CA 1
ATOM 632 C C . ARG A 1 78 ? 1.132 -0.440 4.615 1.00 95.62 78 ARG A C 1
ATOM 634 O O . ARG A 1 78 ? 0.986 -1.284 5.497 1.00 95.62 78 ARG A O 1
ATOM 641 N N . LEU A 1 79 ? 0.121 0.104 3.941 1.00 95.50 79 LEU A N 1
ATOM 642 C CA . LEU A 1 79 ? -1.261 -0.285 4.167 1.00 95.50 79 LEU A CA 1
ATOM 643 C C . LEU A 1 79 ? -1.508 -1.743 3.759 1.00 95.50 79 LEU A C 1
ATOM 645 O O . LEU A 1 79 ? -2.058 -2.507 4.546 1.00 95.50 79 LEU A O 1
ATOM 649 N N . LEU A 1 80 ? -1.042 -2.154 2.578 1.00 96.69 80 LEU A N 1
ATOM 650 C CA . LEU A 1 80 ? -1.166 -3.537 2.110 1.00 96.69 80 LEU A CA 1
ATOM 651 C C . LEU A 1 80 ? -0.449 -4.522 3.036 1.00 96.69 80 LEU A C 1
ATOM 653 O O . LEU A 1 80 ? -1.032 -5.537 3.412 1.00 96.69 80 LEU A O 1
ATOM 657 N N . ALA A 1 81 ? 0.770 -4.199 3.473 1.00 96.38 81 ALA A N 1
ATOM 658 C CA . ALA A 1 81 ? 1.481 -5.010 4.456 1.00 96.38 81 ALA A CA 1
ATOM 659 C C . ALA A 1 81 ? 0.714 -5.120 5.782 1.00 96.38 81 ALA A C 1
ATOM 661 O O . ALA A 1 81 ? 0.585 -6.207 6.336 1.00 96.38 81 ALA A O 1
ATOM 662 N N . PHE A 1 82 ? 0.168 -4.012 6.284 1.00 95.38 82 PHE A N 1
ATOM 663 C CA . PHE A 1 82 ? -0.628 -4.017 7.508 1.00 95.38 82 PHE A CA 1
ATOM 664 C C . PHE A 1 82 ? -1.862 -4.925 7.397 1.00 95.38 82 PHE A C 1
ATOM 666 O O . PHE A 1 82 ? -2.156 -5.678 8.330 1.00 95.38 82 PHE A O 1
ATOM 673 N N . ILE A 1 83 ? -2.552 -4.882 6.253 1.00 95.75 83 ILE A N 1
ATOM 674 C CA . ILE A 1 83 ? -3.794 -5.627 6.032 1.00 95.75 83 ILE A CA 1
ATOM 675 C C . ILE A 1 83 ? -3.547 -7.114 5.761 1.00 95.75 83 ILE A C 1
ATOM 677 O O . ILE A 1 83 ? -4.284 -7.943 6.296 1.00 95.75 83 ILE A O 1
ATOM 681 N N . PHE A 1 84 ? -2.538 -7.455 4.956 1.00 96.31 84 PHE A N 1
ATOM 682 C CA . PHE A 1 84 ? -2.423 -8.785 4.344 1.00 96.31 84 PHE A CA 1
ATOM 683 C C . PHE A 1 84 ? -1.125 -9.535 4.641 1.00 96.31 84 PHE A C 1
ATOM 685 O O . PHE A 1 84 ? -1.070 -10.737 4.386 1.00 96.31 84 PHE A O 1
ATOM 692 N N . ALA A 1 85 ? -0.074 -8.884 5.154 1.00 94.69 85 ALA A N 1
ATOM 693 C CA . ALA A 1 85 ? 1.137 -9.626 5.501 1.00 94.69 85 ALA A CA 1
ATOM 694 C C . ALA A 1 85 ? 0.828 -10.668 6.585 1.00 94.69 85 ALA A C 1
ATOM 696 O O . ALA A 1 85 ? -0.088 -10.494 7.390 1.00 94.69 85 ALA A O 1
ATOM 697 N N . THR A 1 86 ? 1.615 -11.739 6.635 1.00 92.62 86 THR A N 1
ATOM 698 C CA . THR A 1 86 ? 1.614 -12.664 7.775 1.00 92.62 86 THR A CA 1
ATOM 699 C C . THR A 1 86 ? 2.201 -11.978 9.008 1.00 92.62 86 THR A C 1
ATOM 701 O O . THR A 1 86 ? 2.845 -10.934 8.892 1.00 92.62 86 THR A O 1
ATOM 704 N N . ASP A 1 87 ? 2.001 -12.543 10.198 1.00 92.69 87 ASP A N 1
ATOM 705 C CA . ASP A 1 87 ? 2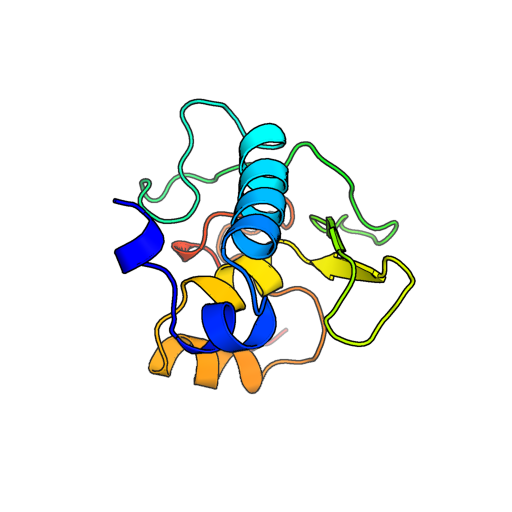.634 -12.022 11.416 1.00 92.69 87 ASP A CA 1
ATOM 706 C C . ASP A 1 87 ? 4.160 -11.975 11.303 1.00 92.69 87 ASP A C 1
ATOM 708 O O . ASP A 1 87 ? 4.755 -10.930 11.550 1.00 92.69 87 ASP A O 1
ATOM 712 N N . GLU A 1 88 ? 4.788 -13.047 10.813 1.00 92.81 88 GLU A N 1
ATOM 713 C CA . GLU A 1 88 ? 6.246 -13.110 10.663 1.00 92.81 88 GLU A CA 1
ATOM 714 C C . GLU A 1 88 ? 6.785 -12.011 9.729 1.00 92.81 88 GLU A C 1
ATOM 716 O O . GLU A 1 88 ? 7.752 -11.317 10.054 1.00 92.81 88 GLU A O 1
ATOM 721 N N . SER A 1 89 ? 6.161 -11.825 8.560 1.00 92.06 89 SER A N 1
ATOM 722 C CA . SER A 1 89 ? 6.564 -10.777 7.618 1.00 92.06 89 SER A CA 1
ATOM 723 C C . SER A 1 89 ? 6.301 -9.388 8.191 1.00 92.06 89 SER A C 1
ATOM 725 O O . SER A 1 89 ? 7.146 -8.501 8.068 1.00 92.06 89 SER A O 1
ATOM 727 N N . PHE A 1 90 ? 5.156 -9.191 8.846 1.00 93.06 90 PHE A N 1
ATOM 728 C CA . PHE A 1 90 ? 4.795 -7.907 9.430 1.00 93.06 90 PHE A CA 1
ATOM 729 C C . PHE A 1 90 ? 5.735 -7.509 10.575 1.00 93.06 90 PHE A C 1
ATOM 731 O O . PHE A 1 90 ? 6.172 -6.362 10.629 1.00 93.06 90 PHE A O 1
ATOM 738 N N . GLU A 1 91 ? 6.136 -8.445 11.437 1.00 92.62 91 GLU A N 1
ATOM 739 C CA . GLU A 1 91 ? 7.121 -8.198 12.496 1.00 92.62 91 GLU A CA 1
ATOM 740 C C . GLU A 1 91 ? 8.473 -7.735 11.946 1.00 92.62 91 GLU A C 1
ATOM 742 O O . GLU A 1 91 ? 9.084 -6.822 12.506 1.00 92.62 91 GLU A O 1
ATOM 747 N N . LYS A 1 92 ? 8.940 -8.325 10.837 1.00 92.75 92 LYS A N 1
ATOM 748 C CA . LYS A 1 92 ? 10.168 -7.882 10.157 1.00 92.75 92 LYS A CA 1
ATOM 749 C C . LYS A 1 92 ? 10.004 -6.462 9.618 1.00 92.75 92 LYS A C 1
ATOM 751 O O . LYS A 1 92 ? 10.839 -5.602 9.892 1.00 92.75 92 LYS A O 1
ATOM 756 N N . LEU A 1 93 ? 8.892 -6.196 8.934 1.00 93.12 93 LEU A N 1
ATOM 757 C CA . LEU A 1 93 ? 8.569 -4.878 8.386 1.00 93.12 93 LEU A CA 1
ATOM 758 C C . LEU A 1 93 ? 8.450 -3.801 9.472 1.00 93.12 93 LEU A C 1
ATOM 760 O O . LEU A 1 93 ? 8.828 -2.652 9.244 1.00 93.12 93 LEU A O 1
ATOM 764 N N . MET A 1 94 ? 7.990 -4.158 10.672 1.00 89.81 94 MET A N 1
ATOM 765 C CA . MET A 1 94 ? 7.879 -3.213 11.782 1.00 89.81 94 MET A CA 1
ATOM 766 C C . MET A 1 94 ? 9.217 -2.804 12.409 1.00 89.81 94 MET A C 1
ATOM 768 O O . MET A 1 94 ? 9.257 -1.814 13.140 1.00 89.81 94 MET A O 1
ATOM 772 N N . ARG A 1 95 ? 10.310 -3.516 12.106 1.00 92.00 95 ARG A N 1
ATOM 773 C CA . ARG A 1 95 ? 11.676 -3.139 12.514 1.00 92.00 95 ARG A CA 1
ATOM 774 C C . ARG A 1 95 ? 12.305 -2.103 11.581 1.00 92.00 95 ARG A C 1
ATOM 776 O O . ARG A 1 95 ? 13.327 -1.519 11.933 1.00 92.00 95 ARG A O 1
ATOM 783 N N . LEU A 1 96 ? 11.722 -1.888 10.401 1.00 89.88 96 LEU A N 1
ATOM 784 C CA . LEU A 1 96 ? 12.191 -0.897 9.437 1.00 89.88 96 LEU A CA 1
ATOM 785 C C . LEU A 1 96 ? 11.759 0.524 9.848 1.00 89.88 96 LEU A C 1
ATOM 787 O O . LEU A 1 96 ? 10.802 0.686 10.616 1.00 89.88 96 LEU A O 1
ATOM 791 N N . PRO A 1 97 ? 12.422 1.575 9.326 1.00 89.81 97 PRO A N 1
ATOM 792 C CA . PRO A 1 97 ? 12.004 2.956 9.544 1.00 89.81 97 PRO A CA 1
ATOM 793 C C . PRO A 1 97 ? 10.527 3.198 9.193 1.00 89.81 97 PRO A C 1
ATOM 795 O O . PRO A 1 97 ? 9.922 2.497 8.375 1.00 89.81 97 PRO A O 1
ATOM 798 N N . LYS A 1 98 ? 9.933 4.244 9.782 1.00 88.19 98 LYS A N 1
ATOM 799 C CA . LYS A 1 98 ? 8.551 4.684 9.494 1.00 88.19 98 LYS A CA 1
ATOM 800 C C . LYS A 1 98 ? 8.439 5.440 8.157 1.00 88.19 98 LYS A C 1
ATOM 802 O O . LYS A 1 98 ? 7.728 6.431 8.046 1.00 88.19 98 LYS A O 1
ATOM 807 N N . GLU A 1 99 ? 9.146 4.944 7.156 1.00 90.88 99 GLU A N 1
ATOM 808 C CA . GLU A 1 99 ? 9.202 5.411 5.772 1.00 90.88 99 GLU A CA 1
ATOM 809 C C . GLU A 1 99 ? 8.438 4.425 4.865 1.00 90.88 99 GLU A C 1
ATOM 811 O O . GLU A 1 99 ? 8.076 3.330 5.325 1.00 90.88 99 GLU A O 1
ATOM 816 N N . PRO A 1 100 ? 8.134 4.773 3.601 1.00 92.81 100 PRO A N 1
ATOM 817 C CA . PRO A 1 100 ? 7.597 3.803 2.648 1.00 92.81 100 PRO A CA 1
ATOM 818 C C . PRO A 1 100 ? 8.550 2.611 2.515 1.00 92.81 100 PRO A C 1
ATOM 820 O O . PRO A 1 100 ? 9.774 2.774 2.487 1.00 92.81 100 PRO A O 1
ATOM 823 N N . PHE A 1 101 ? 7.992 1.401 2.435 1.00 95.38 101 PHE A N 1
ATOM 824 C CA . PHE A 1 101 ? 8.825 0.219 2.232 1.00 95.38 101 PHE A CA 1
ATOM 825 C C . PHE A 1 101 ? 9.482 0.266 0.856 1.00 95.38 101 PHE A C 1
ATOM 827 O O . PHE A 1 101 ? 8.875 0.711 -0.114 1.00 95.38 101 PHE A O 1
ATOM 834 N N . LYS A 1 102 ? 10.724 -0.209 0.756 1.00 95.25 102 LYS A N 1
ATOM 835 C CA . LYS A 1 102 ? 11.380 -0.323 -0.545 1.00 95.25 102 LYS A CA 1
ATOM 836 C C . LYS A 1 102 ? 10.814 -1.513 -1.300 1.00 95.25 102 LYS A C 1
ATOM 838 O O . LYS A 1 102 ? 10.643 -2.580 -0.723 1.00 95.25 102 LYS A O 1
ATOM 843 N N . MET A 1 103 ? 10.573 -1.335 -2.592 1.00 96.12 103 MET A N 1
ATOM 844 C CA . MET A 1 103 ? 10.148 -2.418 -3.468 1.00 96.12 103 MET A CA 1
ATOM 845 C C . MET A 1 103 ? 11.370 -3.148 -4.040 1.00 96.12 103 MET A C 1
ATOM 847 O O . MET A 1 103 ? 12.285 -2.508 -4.560 1.00 96.12 103 MET A O 1
ATOM 851 N N . VAL A 1 104 ? 11.387 -4.481 -3.979 1.00 95.88 104 VAL A N 1
ATOM 852 C CA . VAL A 1 104 ? 12.486 -5.324 -4.495 1.00 95.88 104 VAL A CA 1
ATOM 853 C C . VAL A 1 104 ? 12.624 -5.239 -6.017 1.00 95.88 104 VAL A C 1
ATOM 855 O O . VAL A 1 104 ? 13.708 -5.448 -6.548 1.00 95.88 104 VAL A O 1
ATOM 858 N N . CYS A 1 105 ? 11.548 -4.873 -6.721 1.00 96.19 105 CYS A N 1
ATOM 859 C CA . CYS A 1 105 ? 11.554 -4.633 -8.164 1.00 96.19 105 CYS A CA 1
ATOM 860 C C . CYS A 1 105 ? 12.186 -3.284 -8.561 1.00 96.19 105 CYS A C 1
ATOM 862 O O . CYS A 1 105 ? 12.287 -2.990 -9.747 1.00 96.19 105 CYS A O 1
ATOM 864 N N . GLY A 1 106 ? 12.585 -2.451 -7.591 1.00 95.06 106 GLY A N 1
ATOM 865 C CA . GLY A 1 106 ? 13.243 -1.160 -7.820 1.00 95.06 106 GLY A CA 1
ATOM 866 C C . GLY A 1 106 ? 12.305 0.019 -8.102 1.00 95.06 106 GLY A C 1
ATOM 867 O O . GLY A 1 106 ? 12.754 1.162 -8.053 1.00 95.06 106 GLY A O 1
ATOM 868 N N . ASP A 1 107 ? 11.013 -0.229 -8.320 1.00 96.31 107 ASP A N 1
ATOM 869 C CA . ASP A 1 107 ? 10.009 0.795 -8.629 1.00 96.31 107 ASP A CA 1
ATOM 870 C C . ASP A 1 107 ? 9.086 1.055 -7.425 1.00 96.31 107 ASP A C 1
ATOM 872 O O . ASP A 1 107 ? 8.394 0.148 -6.965 1.00 96.31 107 ASP A O 1
ATOM 876 N N . GLN A 1 108 ? 9.077 2.287 -6.904 1.00 96.94 108 GLN A N 1
ATOM 877 C CA . GLN A 1 108 ? 8.298 2.675 -5.715 1.00 96.94 108 GLN A CA 1
ATOM 878 C C . GLN A 1 108 ? 6.802 2.894 -5.991 1.00 96.94 108 GLN A C 1
ATOM 880 O O . GLN A 1 108 ? 6.027 3.045 -5.046 1.00 96.94 108 GLN A O 1
ATOM 885 N N . LEU A 1 109 ? 6.385 2.883 -7.261 1.00 98.06 109 LEU A N 1
ATOM 886 C CA . LEU A 1 109 ? 4.974 2.879 -7.651 1.00 98.06 109 LEU A CA 1
ATOM 887 C C . LEU A 1 109 ? 4.427 1.457 -7.831 1.00 98.06 109 LEU A C 1
ATOM 889 O O . LEU A 1 109 ? 3.232 1.282 -8.062 1.00 98.06 109 LEU A O 1
ATOM 893 N N . CYS A 1 110 ? 5.266 0.428 -7.685 1.00 98.25 110 CYS A N 1
ATOM 894 C CA . CYS A 1 110 ? 4.788 -0.939 -7.537 1.00 98.25 110 CYS A CA 1
ATOM 895 C C . CYS A 1 110 ? 4.103 -1.113 -6.173 1.00 98.25 110 CYS A C 1
ATOM 897 O O . CYS A 1 110 ? 4.657 -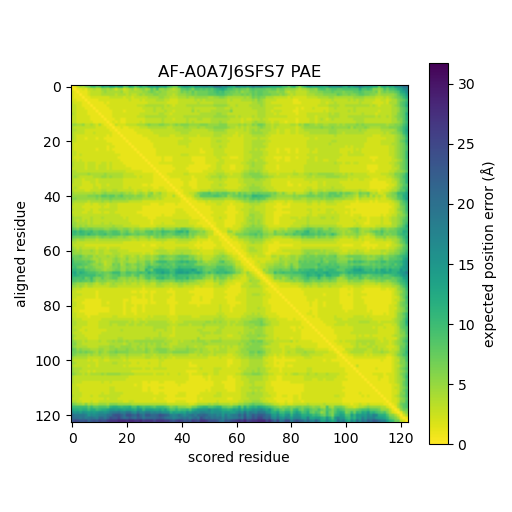0.757 -5.134 1.00 98.25 110 CYS A O 1
ATOM 899 N N . VAL A 1 111 ? 2.918 -1.721 -6.170 1.00 98.00 111 VAL A N 1
ATOM 900 C CA . VAL A 1 111 ? 2.133 -2.031 -4.965 1.00 98.00 111 VAL A CA 1
ATOM 901 C C . VAL A 1 111 ? 1.899 -3.531 -4.781 1.00 98.00 111 VAL A C 1
ATOM 903 O O . VAL A 1 111 ? 1.101 -3.925 -3.938 1.00 98.00 111 VAL A O 1
ATOM 906 N N . ASN A 1 112 ? 2.603 -4.390 -5.526 1.00 97.88 112 ASN A N 1
ATOM 907 C CA . ASN A 1 112 ? 2.547 -5.838 -5.309 1.00 97.88 112 ASN A CA 1
ATOM 908 C C . ASN A 1 112 ? 3.126 -6.186 -3.923 1.00 97.88 112 ASN A C 1
ATOM 910 O O . ASN A 1 112 ? 4.292 -5.904 -3.637 1.00 97.88 112 ASN A O 1
ATOM 914 N N . LEU A 1 113 ? 2.322 -6.826 -3.072 1.00 96.69 113 LEU A N 1
ATOM 915 C CA . LEU A 1 113 ? 2.668 -7.213 -1.704 1.00 96.69 113 LEU A CA 1
ATOM 916 C C . LEU A 1 113 ? 3.922 -8.096 -1.652 1.00 96.69 113 LEU A C 1
ATOM 918 O O . LEU A 1 113 ? 4.756 -7.924 -0.763 1.00 96.69 113 LEU A O 1
ATOM 922 N N . LYS A 1 114 ? 4.096 -8.999 -2.626 1.00 95.69 114 LYS A N 1
ATOM 923 C CA . LYS A 1 114 ? 5.275 -9.878 -2.727 1.00 95.69 114 LYS A CA 1
ATOM 924 C C . LYS A 1 114 ? 6.550 -9.116 -3.070 1.00 95.69 114 LYS A C 1
ATOM 926 O O . LYS A 1 114 ? 7.644 -9.618 -2.837 1.00 95.69 114 LYS A O 1
ATOM 931 N N . HIS A 1 115 ? 6.420 -7.915 -3.634 1.00 97.00 115 HIS A N 1
ATOM 932 C CA . HIS A 1 115 ? 7.557 -7.080 -3.998 1.00 97.00 115 HIS A CA 1
ATOM 933 C C . HIS A 1 115 ? 7.998 -6.163 -2.852 1.00 97.00 115 HIS A C 1
ATOM 935 O O . HIS A 1 115 ? 8.950 -5.408 -3.030 1.00 97.00 115 HIS A O 1
ATOM 941 N N . ILE A 1 116 ? 7.349 -6.194 -1.684 1.00 96.31 116 ILE A N 1
ATOM 942 C CA . ILE A 1 116 ? 7.782 -5.407 -0.525 1.00 96.31 116 ILE A CA 1
ATOM 943 C C . ILE A 1 116 ? 9.083 -5.991 0.040 1.00 96.31 116 ILE A C 1
ATOM 945 O O . ILE A 1 116 ? 9.146 -7.148 0.451 1.00 96.31 116 ILE A O 1
ATOM 949 N N . GLY A 1 117 ? 10.124 -5.164 0.102 1.00 93.38 117 GLY A N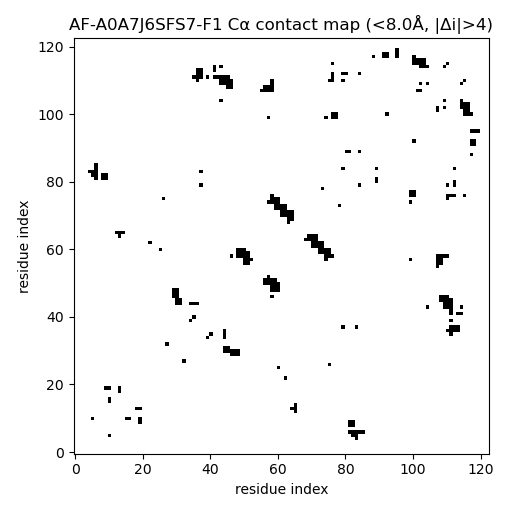 1
ATOM 950 C CA . GLY A 1 117 ? 11.402 -5.502 0.711 1.00 93.38 117 GLY A CA 1
ATOM 951 C C . GLY A 1 117 ? 11.307 -5.514 2.234 1.00 93.38 117 GLY A C 1
ATOM 952 O O . GLY A 1 117 ? 11.024 -4.491 2.856 1.00 93.38 117 GLY A O 1
ATOM 953 N N . ALA A 1 118 ? 11.574 -6.675 2.834 1.00 82.69 118 ALA A N 1
ATOM 954 C CA . ALA A 1 118 ? 11.579 -6.873 4.285 1.00 82.69 118 ALA A CA 1
ATOM 955 C C . ALA A 1 118 ? 12.976 -6.740 4.924 1.00 82.69 118 ALA A C 1
ATOM 957 O O . ALA A 1 118 ? 13.127 -6.988 6.120 1.00 82.69 118 ALA A O 1
ATOM 958 N N . GLU A 1 119 ? 13.988 -6.351 4.145 1.00 77.12 119 GLU A N 1
ATOM 959 C CA . GLU A 1 119 ? 15.366 -6.192 4.609 1.00 77.12 119 GLU A CA 1
ATOM 960 C C . GLU A 1 119 ? 15.820 -4.726 4.552 1.00 77.12 119 GLU A C 1
ATOM 962 O O . GLU A 1 119 ? 15.384 -3.975 3.671 1.00 77.12 119 GLU A O 1
ATOM 967 N N . PRO A 1 120 ? 16.707 -4.295 5.469 1.00 63.41 120 PRO A N 1
ATOM 968 C CA . PRO A 1 120 ? 17.351 -2.995 5.367 1.00 63.41 120 PRO A CA 1
ATOM 969 C C . PRO A 1 120 ? 18.148 -2.921 4.064 1.00 63.41 120 PRO A C 1
ATOM 971 O O . PRO A 1 120 ? 18.986 -3.778 3.790 1.00 63.41 120 PRO A O 1
ATOM 974 N N . SER A 1 121 ? 17.935 -1.876 3.268 1.00 59.34 121 SER A N 1
ATOM 975 C CA . SER A 1 121 ? 18.819 -1.605 2.139 1.00 59.34 121 SER A CA 1
ATOM 976 C C . SER A 1 121 ? 20.172 -1.141 2.681 1.00 59.34 121 SER A C 1
ATOM 978 O O . SER A 1 121 ? 20.308 0.020 3.073 1.00 59.34 121 SER A O 1
ATOM 980 N N . TYR A 1 122 ? 21.160 -2.031 2.724 1.00 52.25 122 TYR A N 1
ATOM 981 C CA . TYR A 1 122 ? 22.552 -1.631 2.903 1.00 52.25 122 TYR A CA 1
ATOM 982 C C . TYR A 1 122 ? 22.976 -0.878 1.638 1.00 52.25 122 TYR A C 1
ATOM 984 O O . TYR A 1 122 ? 23.001 -1.450 0.549 1.00 52.25 122 TYR A O 1
ATOM 992 N N . ARG A 1 123 ? 23.214 0.426 1.777 1.00 44.56 123 ARG A N 1
ATOM 993 C CA . ARG A 1 123 ? 23.964 1.211 0.796 1.00 44.56 123 ARG A CA 1
ATOM 994 C C . ARG A 1 123 ? 25.422 1.244 1.211 1.00 44.56 123 ARG A C 1
ATOM 996 O O . ARG A 1 123 ? 25.657 1.391 2.432 1.00 44.56 123 ARG A O 1
#

Solvent-accessible surface area (backbone atoms only — not comparable to full-atom values): 7358 Å² total; per-residue (Å²): 119,75,70,80,58,50,32,68,69,34,54,66,55,46,69,42,72,65,58,45,48,52,54,51,49,55,53,58,73,24,36,58,90,88,61,46,42,82,84,45,77,95,62,84,29,53,56,71,60,55,59,47,94,50,91,75,49,37,37,32,45,76,44,63,50,81,97,48,97,55,72,41,81,44,41,46,56,52,50,50,40,61,30,51,42,53,71,73,60,38,60,46,47,66,73,48,73,101,59,76,65,52,32,72,83,73,44,50,40,44,48,24,57,88,37,54,42,66,65,84,83,84,126

Mean predicted aligned error: 3.95 Å